Protein AF-A0A815VHM4-F1 (afdb_monomer_lite)

pLDDT: mean 71.65, std 17.07, range [45.91, 95.69]

Organism: NCBI:txid392033

Foldseek 3Di:
DVVQVVVQDPDPDDGDRDVVVVVVVVVVVVVVVVVVVVVVVVPPPVVPPPPPPDPPPDDDDDVVVVVVVVVVPPPPDDDPDD

Secondary structure (DSSP, 8-state):
-HHHHHHS-SSSSPPP--HHHHHHHHHHHHHHHHHHHHHHHHTTSTT-TTT-TTT-SSS---HHHHHHHHHH-GGG------

Radius of gyration: 22.37 Å; chains: 1; bounding box: 37×49×60 Å

Sequence (82 aa):
MRLVLANAGDSTEDANFDEEMAIAHLLHLYMFIEFVKEIVNVNPIYISDEINSKNFEKNSTTPVSSIINWVKDESHVSPIKR

Structure (mmCIF, N/CA/C/O backbone):
data_AF-A0A815VHM4-F1
#
_entry.id   AF-A0A815VHM4-F1
#
loop_
_atom_site.group_PDB
_atom_site.id
_atom_site.type_symbol
_atom_site.label_atom_id
_atom_site.label_alt_id
_atom_site.label_comp_id
_atom_site.label_asym_id
_atom_site.label_entity_id
_atom_site.label_seq_id
_atom_site.pdbx_PDB_ins_code
_atom_site.Cartn_x
_atom_site.Cartn_y
_atom_site.Cartn_z
_atom_site.occupancy
_atom_site.B_iso_or_equiv
_atom_site.auth_seq_id
_atom_site.auth_comp_id
_atom_site.auth_asym_id
_atom_site.auth_atom_id
_atom_site.pdbx_PDB_model_num
ATOM 1 N N . MET A 1 1 ? 6.476 -6.957 -7.588 1.00 70.25 1 MET A N 1
ATOM 2 C CA . MET A 1 1 ? 6.721 -6.965 -9.051 1.00 70.25 1 MET A CA 1
ATOM 3 C C . MET A 1 1 ? 5.594 -6.331 -9.865 1.00 70.25 1 MET A C 1
ATOM 5 O O . MET A 1 1 ? 5.897 -5.438 -10.640 1.00 70.25 1 MET A O 1
ATOM 9 N N . ARG A 1 2 ? 4.310 -6.688 -9.682 1.00 83.38 2 ARG A N 1
ATOM 10 C CA . ARG A 1 2 ? 3.205 -6.093 -10.478 1.00 83.38 2 ARG A CA 1
ATOM 11 C C . ARG A 1 2 ? 3.104 -4.562 -10.407 1.00 83.38 2 ARG A C 1
ATOM 13 O O . ARG A 1 2 ? 2.902 -3.936 -11.434 1.00 83.38 2 ARG A O 1
ATOM 20 N N . LEU A 1 3 ? 3.291 -3.971 -9.224 1.00 81.88 3 LEU A N 1
ATOM 21 C CA . LEU A 1 3 ? 3.214 -2.512 -9.040 1.00 81.88 3 LEU A CA 1
ATOM 22 C C . LEU A 1 3 ? 4.284 -1.745 -9.838 1.00 81.88 3 LEU A C 1
ATOM 24 O O . LEU A 1 3 ? 4.076 -0.614 -10.240 1.00 81.88 3 LEU A O 1
ATOM 28 N N . VAL A 1 4 ? 5.436 -2.375 -10.053 1.00 85.56 4 VAL A N 1
ATOM 29 C CA . VAL A 1 4 ? 6.596 -1.776 -10.731 1.00 85.56 4 VAL A CA 1
ATOM 30 C C . VAL A 1 4 ? 6.456 -1.915 -12.227 1.00 85.56 4 VAL A C 1
ATOM 32 O O . VAL A 1 4 ? 6.741 -0.975 -12.944 1.00 85.56 4 VAL A O 1
ATOM 35 N N . LEU A 1 5 ? 5.934 -3.055 -12.682 1.00 82.94 5 LEU A N 1
ATOM 36 C CA . LEU A 1 5 ? 5.551 -3.253 -14.076 1.00 82.94 5 LEU A CA 1
ATOM 37 C C . LEU A 1 5 ? 4.451 -2.274 -14.494 1.00 82.94 5 LEU A C 1
ATOM 39 O O . LEU A 1 5 ? 4.518 -1.722 -15.580 1.00 82.94 5 LEU A O 1
ATOM 43 N N . ALA A 1 6 ? 3.489 -1.995 -13.611 1.00 85.69 6 ALA A N 1
ATOM 44 C CA . ALA A 1 6 ? 2.500 -0.944 -13.849 1.00 85.69 6 ALA A CA 1
ATOM 45 C C . ALA A 1 6 ? 3.123 0.467 -13.886 1.00 85.69 6 ALA A C 1
ATOM 47 O O . ALA A 1 6 ? 2.576 1.354 -14.528 1.00 85.69 6 ALA A O 1
ATOM 48 N N . ASN A 1 7 ? 4.259 0.672 -13.213 1.00 82.44 7 ASN A N 1
ATOM 49 C CA . ASN A 1 7 ? 5.004 1.933 -13.213 1.00 82.44 7 ASN A CA 1
ATOM 50 C C . ASN A 1 7 ? 6.076 2.014 -14.318 1.00 82.44 7 ASN A C 1
ATOM 52 O O . ASN A 1 7 ? 6.681 3.065 -14.494 1.00 82.44 7 ASN A O 1
ATOM 56 N N . ALA A 1 8 ? 6.337 0.927 -15.050 1.00 83.25 8 ALA A N 1
ATOM 57 C CA . ALA A 1 8 ? 7.406 0.860 -16.049 1.00 83.25 8 ALA A CA 1
ATOM 58 C C . ALA A 1 8 ? 7.113 1.721 -17.294 1.00 83.25 8 ALA A C 1
ATOM 60 O O . ALA A 1 8 ? 8.025 2.034 -18.056 1.00 83.25 8 ALA A O 1
ATOM 61 N N . GLY A 1 9 ? 5.855 2.140 -17.461 1.00 80.44 9 GLY A N 1
ATOM 62 C CA . GLY A 1 9 ? 5.378 2.993 -18.543 1.00 80.44 9 GLY A CA 1
ATOM 63 C C . GLY A 1 9 ? 4.269 2.315 -19.347 1.00 80.44 9 GLY A C 1
ATOM 64 O O . GLY A 1 9 ? 4.241 1.096 -19.474 1.00 80.44 9 GLY A O 1
ATOM 65 N N . ASP A 1 10 ? 3.355 3.124 -19.881 1.00 85.38 10 ASP A N 1
ATOM 66 C CA . ASP A 1 10 ? 2.285 2.709 -20.813 1.00 85.38 10 ASP A CA 1
ATOM 67 C C . ASP A 1 10 ? 2.576 3.203 -22.248 1.00 85.38 10 ASP A C 1
ATOM 69 O O . ASP A 1 10 ? 1.689 3.399 -23.074 1.00 85.38 10 ASP A O 1
ATOM 73 N N . SER A 1 11 ? 3.847 3.502 -22.529 1.00 85.19 11 SER A N 1
ATOM 74 C CA . SER A 1 11 ? 4.310 3.972 -23.837 1.00 85.19 11 SER A CA 1
ATOM 75 C C . SER A 1 11 ? 4.439 2.803 -24.82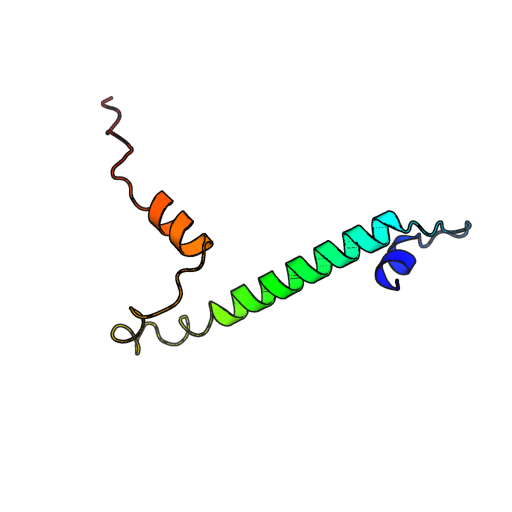0 1.00 85.19 11 SER A C 1
ATOM 77 O O . SER A 1 11 ? 4.484 1.638 -24.432 1.00 85.19 11 SER A O 1
ATOM 79 N N . THR A 1 12 ? 4.523 3.110 -26.116 1.00 85.19 12 THR A N 1
ATOM 80 C CA . THR A 1 12 ? 4.780 2.109 -27.167 1.00 85.19 12 THR A CA 1
ATOM 81 C C . THR A 1 12 ? 6.251 1.683 -27.254 1.00 85.19 12 THR A C 1
ATOM 83 O O . THR A 1 12 ? 6.586 0.843 -28.085 1.00 85.19 12 THR A O 1
ATOM 86 N N . GLU A 1 13 ? 7.134 2.304 -26.469 1.00 88.12 13 GLU A N 1
ATOM 87 C CA . GLU A 1 13 ? 8.561 1.975 -26.372 1.00 88.12 13 GLU A CA 1
ATOM 88 C C . GLU A 1 13 ? 8.848 0.917 -25.292 1.00 88.12 13 GLU A C 1
ATOM 90 O O . GLU A 1 13 ? 8.005 0.649 -24.434 1.00 88.12 13 GLU A O 1
ATOM 95 N N . ASP A 1 14 ? 10.037 0.309 -25.333 1.00 87.00 14 ASP A N 1
ATOM 96 C CA . ASP A 1 14 ? 10.423 -0.727 -24.372 1.00 87.00 14 ASP A CA 1
ATOM 97 C C . ASP A 1 14 ? 10.486 -0.158 -22.949 1.00 87.00 14 ASP A C 1
ATOM 99 O O . ASP A 1 14 ? 11.256 0.755 -22.641 1.00 87.00 14 ASP A O 1
ATOM 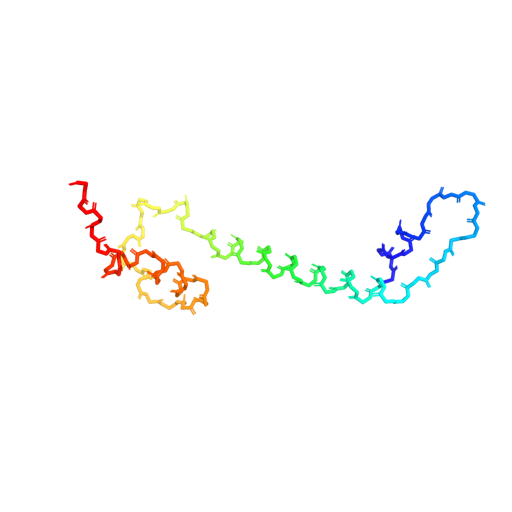103 N N . ALA A 1 15 ? 9.675 -0.732 -22.064 1.00 86.38 15 ALA A N 1
ATOM 104 C CA . ALA A 1 15 ? 9.599 -0.320 -20.675 1.00 86.38 15 ALA A CA 1
ATOM 105 C C . ALA A 1 15 ? 10.803 -0.852 -19.881 1.00 86.38 15 ALA A C 1
ATOM 107 O O . ALA A 1 15 ? 11.153 -2.033 -19.968 1.00 86.38 15 ALA A O 1
ATOM 108 N N . ASN A 1 16 ? 11.416 0.003 -19.060 1.00 84.44 16 ASN A N 1
ATOM 109 C CA . ASN A 1 16 ? 12.503 -0.424 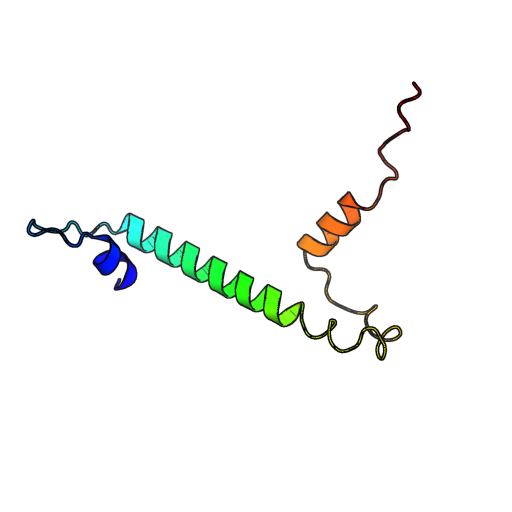-18.183 1.00 84.44 16 ASN A CA 1
ATOM 110 C C . ASN A 1 16 ? 11.953 -1.089 -16.914 1.00 84.44 16 ASN A C 1
ATOM 112 O O . ASN A 1 16 ? 11.007 -0.594 -16.298 1.00 84.44 16 ASN A O 1
ATOM 116 N N . PHE A 1 17 ? 12.590 -2.174 -16.475 1.00 84.94 17 PHE A N 1
ATOM 117 C CA . PHE A 1 17 ? 12.317 -2.760 -15.168 1.00 84.94 17 PHE A CA 1
ATOM 118 C C . PHE A 1 17 ? 13.390 -2.322 -14.174 1.00 84.94 17 PHE A C 1
ATOM 120 O O . PHE A 1 17 ? 14.520 -2.799 -14.212 1.00 84.94 17 PHE A O 1
ATOM 127 N N . ASP A 1 18 ? 13.011 -1.410 -13.282 1.00 87.50 18 ASP A N 1
ATOM 128 C CA . ASP A 1 18 ? 13.880 -0.922 -12.216 1.00 87.50 18 ASP A CA 1
ATOM 129 C C . ASP A 1 18 ? 13.608 -1.679 -10.905 1.00 87.50 18 ASP A C 1
ATOM 131 O O . ASP A 1 18 ? 12.545 -1.559 -10.282 1.00 87.50 18 ASP A O 1
ATOM 135 N N . GLU A 1 19 ? 14.582 -2.493 -10.496 1.00 87.75 19 GLU A N 1
A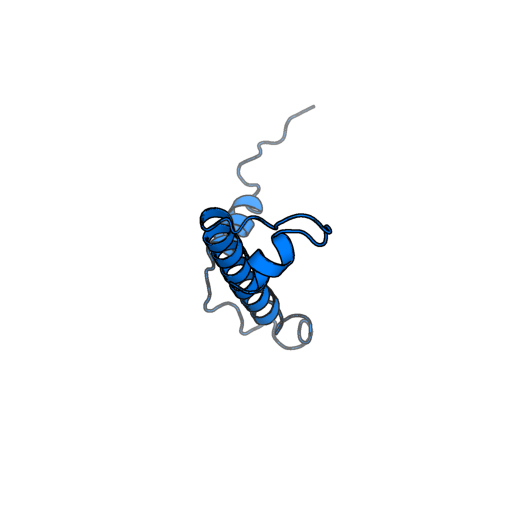TOM 136 C CA . GLU A 1 19 ? 14.527 -3.294 -9.274 1.00 87.75 19 GLU A CA 1
ATOM 137 C C . GLU A 1 19 ? 14.566 -2.441 -8.000 1.00 87.75 19 GLU A C 1
ATOM 139 O O . GLU A 1 19 ? 13.918 -2.793 -7.010 1.00 87.75 19 GLU A O 1
ATOM 144 N N . GLU A 1 20 ? 15.248 -1.293 -8.011 1.00 91.19 20 GLU A N 1
ATOM 145 C CA . GLU A 1 20 ? 15.316 -0.413 -6.840 1.00 91.19 20 GLU A CA 1
ATOM 146 C C . GLU A 1 20 ? 13.946 0.215 -6.562 1.00 91.19 20 GLU A C 1
ATOM 148 O O . GLU A 1 20 ? 13.471 0.233 -5.419 1.00 91.19 20 GLU A O 1
ATOM 153 N N . MET A 1 21 ? 13.238 0.606 -7.625 1.00 89.12 21 MET A N 1
ATOM 154 C CA . MET A 1 21 ? 11.853 1.079 -7.535 1.00 89.12 21 MET A CA 1
ATOM 155 C C . MET A 1 21 ? 10.905 -0.008 -7.022 1.00 89.12 21 MET A C 1
ATOM 157 O O . MET A 1 21 ? 9.923 0.285 -6.333 1.00 89.12 21 MET A O 1
ATOM 161 N N . ALA A 1 22 ? 11.208 -1.283 -7.280 1.00 90.31 22 ALA A N 1
ATOM 162 C CA . ALA A 1 22 ? 10.450 -2.392 -6.715 1.00 90.31 22 ALA A CA 1
ATOM 163 C C . ALA A 1 22 ? 10.562 -2.509 -5.204 1.00 90.31 22 ALA A C 1
ATOM 165 O O . ALA A 1 22 ? 9.551 -2.756 -4.536 1.00 90.31 22 ALA A O 1
ATOM 166 N N . ILE A 1 23 ? 11.760 -2.307 -4.672 1.00 91.50 23 ILE A N 1
ATOM 167 C CA . ILE A 1 23 ? 12.013 -2.347 -3.235 1.00 91.50 23 ILE A CA 1
ATOM 168 C C . ILE A 1 23 ? 11.371 -1.129 -2.558 1.00 91.50 23 ILE A C 1
ATOM 170 O O . ILE A 1 23 ? 10.700 -1.283 -1.535 1.00 91.50 23 ILE A O 1
ATOM 174 N N . ALA A 1 24 ? 11.476 0.059 -3.161 1.00 93.31 24 ALA A N 1
ATOM 175 C CA . ALA A 1 24 ? 10.840 1.273 -2.649 1.00 93.31 24 ALA A CA 1
ATOM 176 C C . ALA A 1 24 ? 9.307 1.143 -2.574 1.00 93.31 24 ALA A C 1
ATOM 178 O O . ALA A 1 24 ? 8.693 1.427 -1.544 1.00 93.31 24 ALA A O 1
ATOM 179 N N . HIS A 1 25 ? 8.675 0.628 -3.633 1.00 91.31 25 HIS A N 1
ATOM 180 C CA . HIS A 1 25 ? 7.231 0.388 -3.650 1.00 91.31 25 HIS A CA 1
ATOM 181 C C . HIS A 1 25 ? 6.778 -0.671 -2.636 1.00 91.31 25 HIS A C 1
ATOM 183 O O . HIS A 1 25 ? 5.679 -0.561 -2.089 1.00 91.31 25 HIS A O 1
ATOM 189 N N . LEU A 1 26 ? 7.609 -1.677 -2.346 1.00 92.75 26 LEU A N 1
ATOM 190 C CA . LEU A 1 26 ? 7.326 -2.643 -1.284 1.00 92.75 26 LEU A CA 1
ATOM 191 C C . LEU A 1 26 ? 7.335 -1.973 0.097 1.00 92.75 26 LEU A C 1
ATOM 193 O O . LEU A 1 26 ? 6.428 -2.215 0.895 1.00 92.75 26 LEU A O 1
ATOM 197 N N . LEU A 1 27 ? 8.314 -1.104 0.361 1.00 94.75 27 LEU A N 1
ATOM 198 C CA . LEU A 1 27 ? 8.396 -0.353 1.614 1.00 94.75 27 LEU A CA 1
ATOM 199 C C . LEU A 1 27 ? 7.191 0.583 1.793 1.00 94.75 27 LEU A C 1
ATOM 201 O O . LEU A 1 27 ? 6.604 0.628 2.875 1.00 94.75 27 LEU A O 1
ATOM 205 N N . HIS A 1 28 ? 6.770 1.272 0.729 1.00 92.38 28 HIS A N 1
ATOM 206 C CA . HIS A 1 28 ? 5.574 2.119 0.754 1.00 92.38 28 HIS A CA 1
ATOM 207 C C . HIS A 1 28 ? 4.293 1.319 1.017 1.00 92.38 28 HIS A C 1
ATOM 209 O O . HIS A 1 28 ? 3.462 1.752 1.813 1.00 92.38 28 HIS A O 1
ATOM 215 N N . LEU A 1 29 ? 4.137 0.139 0.407 1.00 93.31 29 LEU A N 1
ATOM 216 C CA . LEU A 1 29 ? 2.974 -0.717 0.651 1.00 93.31 29 LEU A CA 1
ATOM 217 C C . LEU A 1 29 ? 2.941 -1.232 2.095 1.00 93.31 29 LEU A C 1
ATOM 219 O O . LEU A 1 29 ? 1.880 -1.252 2.714 1.00 93.31 29 LEU A O 1
ATOM 223 N N . TYR A 1 30 ? 4.097 -1.617 2.639 1.00 94.69 30 TYR A N 1
ATOM 224 C CA . TYR A 1 30 ? 4.210 -2.034 4.033 1.00 94.69 30 TYR A CA 1
ATOM 225 C C . TYR A 1 30 ? 3.805 -0.904 4.987 1.00 94.69 30 TYR A C 1
ATOM 227 O O . TYR A 1 30 ? 2.942 -1.100 5.841 1.00 94.69 30 TYR A O 1
ATOM 235 N N . MET A 1 31 ? 4.358 0.295 4.784 1.00 95.69 31 MET A N 1
ATOM 236 C CA . MET A 1 31 ? 4.015 1.474 5.580 1.00 95.69 31 MET A CA 1
ATOM 237 C C . MET A 1 31 ? 2.522 1.810 5.489 1.00 95.69 31 MET A C 1
ATOM 239 O O . MET A 1 31 ? 1.884 2.079 6.502 1.00 95.69 31 MET A O 1
ATOM 243 N N . PHE A 1 32 ? 1.943 1.749 4.288 1.00 94.88 32 PHE A N 1
ATOM 244 C CA . PHE A 1 32 ? 0.520 2.003 4.077 1.00 94.88 32 PHE A CA 1
ATOM 245 C C . PHE A 1 32 ? -0.368 0.991 4.812 1.00 94.88 32 PHE A C 1
ATOM 247 O O . PHE A 1 32 ? -1.358 1.377 5.426 1.00 94.88 32 PHE A O 1
ATOM 254 N N . ILE A 1 33 ? -0.017 -0.297 4.793 1.00 93.44 33 ILE A N 1
ATOM 255 C CA . ILE A 1 33 ? -0.775 -1.331 5.508 1.00 93.44 33 ILE A CA 1
ATOM 256 C C . ILE A 1 33 ? -0.709 -1.111 7.021 1.00 93.44 33 ILE A C 1
ATOM 258 O O . ILE A 1 33 ? -1.738 -1.213 7.688 1.00 93.44 33 ILE A O 1
ATOM 262 N N . GLU A 1 34 ? 0.467 -0.801 7.567 1.00 91.88 34 GLU A N 1
ATOM 263 C CA . GLU A 1 34 ? 0.607 -0.493 8.995 1.00 91.88 34 GLU A CA 1
ATOM 264 C C . GLU A 1 34 ? -0.181 0.764 9.378 1.00 91.88 34 GLU A C 1
ATOM 266 O O . GLU A 1 34 ? -0.906 0.751 10.371 1.00 91.88 34 GLU A O 1
ATOM 271 N N . PHE A 1 35 ? -0.164 1.796 8.533 1.00 93.31 35 PHE A N 1
ATOM 272 C CA . PHE A 1 35 ? -0.988 2.986 8.725 1.00 93.31 35 PHE A CA 1
ATOM 273 C C . PHE A 1 35 ? -2.492 2.667 8.719 1.00 93.31 35 PHE A C 1
ATOM 275 O O . PHE A 1 35 ? -3.228 3.107 9.598 1.00 93.31 35 PHE A O 1
ATOM 282 N N . VAL A 1 36 ? -2.976 1.857 7.772 1.00 91.81 36 VAL A N 1
ATOM 283 C CA . VAL A 1 36 ? -4.393 1.453 7.731 1.00 91.81 36 VAL A CA 1
ATOM 284 C C . VAL A 1 36 ? -4.775 0.654 8.980 1.00 91.81 36 VAL A C 1
ATOM 286 O O . VAL A 1 36 ? -5.843 0.888 9.547 1.00 91.81 36 VAL A O 1
ATOM 289 N N . LYS A 1 37 ? -3.909 -0.254 9.447 1.00 87.81 37 LYS A N 1
ATOM 290 C CA . LYS A 1 37 ? -4.128 -0.983 10.706 1.00 87.81 37 LYS A CA 1
ATOM 291 C C . LYS A 1 37 ? -4.207 -0.033 11.897 1.00 87.81 37 LYS A C 1
ATOM 293 O O . LYS A 1 37 ? -5.078 -0.210 12.743 1.00 87.81 37 LYS A O 1
ATOM 298 N N . GLU A 1 38 ? -3.331 0.966 11.963 1.00 83.88 38 GLU A N 1
ATOM 299 C CA . GLU A 1 38 ? -3.359 1.985 13.011 1.00 83.88 38 GLU A CA 1
ATOM 300 C C . GLU A 1 38 ? -4.686 2.752 12.993 1.00 83.88 38 GLU A C 1
ATOM 302 O O . GLU A 1 38 ? -5.369 2.788 14.009 1.00 83.88 38 GLU A O 1
ATOM 307 N N . ILE A 1 39 ? -5.130 3.258 11.839 1.00 85.81 39 ILE A N 1
ATOM 308 C CA . ILE A 1 39 ? -6.400 3.997 11.717 1.00 85.81 39 ILE A CA 1
ATOM 309 C C . ILE A 1 39 ? -7.622 3.148 12.101 1.00 85.81 39 ILE A C 1
ATOM 311 O O . ILE A 1 39 ? -8.551 3.654 12.739 1.00 85.81 39 ILE A O 1
ATOM 315 N N . VAL A 1 40 ? -7.635 1.863 11.737 1.00 82.06 40 VAL A N 1
ATOM 316 C CA . VAL A 1 40 ? -8.715 0.935 12.111 1.00 82.06 40 VAL A CA 1
ATOM 317 C C . VAL A 1 40 ? -8.695 0.647 13.615 1.00 82.06 40 VAL A C 1
ATOM 319 O O . VAL A 1 40 ? -9.744 0.667 14.254 1.00 82.06 40 VAL A O 1
ATOM 322 N N . ASN A 1 41 ? -7.517 0.452 14.211 1.00 78.25 41 ASN A N 1
ATOM 323 C CA . ASN A 1 41 ? -7.374 0.203 15.650 1.00 78.25 41 ASN A CA 1
ATOM 324 C C . ASN A 1 41 ? -7.573 1.461 16.510 1.00 78.25 41 ASN A C 1
ATOM 326 O O . ASN A 1 41 ? -7.931 1.349 17.680 1.00 78.25 41 ASN A O 1
ATOM 330 N N . VAL A 1 42 ? -7.392 2.653 15.939 1.00 69.94 42 VAL A N 1
ATOM 331 C CA . VAL A 1 42 ? -7.767 3.939 16.548 1.00 69.94 42 VAL A CA 1
ATOM 332 C C . VAL A 1 42 ? -9.301 4.120 16.555 1.00 69.94 42 VAL A C 1
ATOM 334 O O . VAL A 1 42 ? -9.827 4.895 17.352 1.00 69.94 42 VAL A O 1
ATOM 337 N N . ASN A 1 43 ? -10.047 3.348 15.750 1.00 55.56 43 ASN A N 1
ATOM 338 C CA . ASN A 1 43 ? -11.510 3.398 15.623 1.00 55.56 43 ASN A CA 1
ATOM 339 C C . ASN A 1 43 ? -12.279 2.204 16.249 1.00 55.56 43 ASN A C 1
ATOM 341 O O . ASN A 1 43 ? -13.060 1.538 15.570 1.00 55.56 43 ASN A O 1
ATOM 345 N N . PRO A 1 44 ? -12.194 1.991 17.572 1.00 54.97 44 PRO A N 1
ATOM 346 C CA . PRO A 1 44 ? -13.364 1.528 18.328 1.00 54.97 44 PRO A CA 1
ATOM 347 C C . PRO A 1 44 ? -14.019 2.649 19.159 1.00 54.97 44 PRO A C 1
ATOM 349 O O . PRO A 1 44 ? -15.101 2.454 19.708 1.00 54.97 44 PRO A O 1
ATOM 352 N N . ILE A 1 45 ? -13.390 3.827 19.257 1.00 53.28 45 ILE A N 1
ATOM 353 C CA . ILE A 1 45 ? -13.754 4.856 20.249 1.00 53.28 45 ILE A CA 1
ATOM 354 C C . ILE A 1 45 ? -14.813 5.842 19.732 1.00 53.28 45 ILE A C 1
ATOM 356 O O . ILE A 1 45 ? -15.729 6.182 20.475 1.00 53.28 45 ILE A O 1
ATOM 360 N N . TYR A 1 46 ? -14.818 6.193 18.444 1.00 50.78 46 TYR A N 1
ATOM 361 C CA . TYR A 1 46 ? -15.751 7.205 17.919 1.00 50.78 46 TYR A CA 1
ATOM 362 C C . TYR A 1 46 ? -17.226 6.761 17.827 1.00 50.78 46 TYR A C 1
ATOM 364 O O . TYR A 1 46 ? -18.081 7.563 17.464 1.00 50.78 46 TYR A O 1
ATOM 372 N N . ILE A 1 47 ? -17.550 5.510 18.178 1.00 51.66 47 ILE A N 1
ATOM 373 C CA . ILE A 1 47 ? -18.942 5.032 18.304 1.00 51.66 47 ILE A CA 1
ATOM 374 C C . ILE A 1 47 ? -19.413 5.040 19.775 1.00 51.66 47 ILE A C 1
ATOM 376 O O . ILE A 1 47 ? -20.596 4.849 20.039 1.00 51.66 47 ILE A O 1
ATOM 380 N N . SER A 1 48 ? -18.538 5.291 20.761 1.00 46.81 48 SER A N 1
ATOM 381 C CA . SER A 1 48 ? -18.897 5.117 22.180 1.00 46.81 48 SER A CA 1
ATOM 382 C C . SER A 1 48 ? -18.388 6.186 23.150 1.00 46.81 48 SER A C 1
ATOM 384 O O . SER A 1 48 ? -18.314 5.914 24.351 1.00 46.81 48 SER A O 1
ATOM 386 N N . ASP A 1 49 ? -18.137 7.412 22.688 1.00 48.62 49 ASP A N 1
ATOM 387 C CA . ASP A 1 49 ? -17.861 8.542 23.594 1.00 48.62 49 ASP A CA 1
ATOM 388 C C . ASP A 1 49 ? -19.055 8.914 24.503 1.00 48.62 49 ASP A C 1
ATOM 390 O O . ASP A 1 49 ? -18.896 9.707 25.427 1.00 48.62 49 ASP A O 1
ATOM 394 N N . GLU A 1 50 ? -20.221 8.270 24.354 1.00 52.91 50 GLU A N 1
ATOM 395 C CA . GLU A 1 50 ? -21.279 8.286 25.379 1.00 52.91 50 GLU A CA 1
ATOM 396 C C . GLU A 1 50 ? -21.287 7.071 26.333 1.00 52.91 50 GLU A C 1
ATOM 398 O O . GLU A 1 50 ? -21.980 7.119 27.346 1.00 52.91 50 GLU A O 1
ATOM 403 N N . ILE A 1 51 ? -20.526 5.989 26.090 1.00 51.47 51 ILE A N 1
ATOM 404 C CA . ILE A 1 51 ? -20.678 4.727 26.852 1.00 51.47 51 ILE A CA 1
ATOM 405 C C . ILE A 1 51 ? -19.406 4.251 27.591 1.00 51.47 51 ILE A C 1
ATOM 407 O O . ILE A 1 51 ? -19.544 3.600 28.626 1.00 51.47 51 ILE A O 1
ATOM 411 N N . ASN A 1 52 ? -18.175 4.593 27.180 1.00 49.22 52 ASN A N 1
ATOM 412 C CA . ASN A 1 52 ? -16.967 3.922 27.719 1.00 49.22 52 ASN A CA 1
ATOM 413 C C . ASN A 1 52 ? -15.921 4.796 28.444 1.00 49.22 52 ASN A C 1
ATOM 415 O O . ASN A 1 52 ? -14.796 4.339 28.664 1.00 49.22 52 ASN A O 1
ATOM 419 N N . SER A 1 53 ? -16.280 5.990 28.928 1.00 49.53 53 SER A N 1
ATOM 420 C CA . SER A 1 53 ? -15.378 6.924 29.645 1.00 49.53 53 SER A CA 1
ATOM 421 C C . SER A 1 53 ? -14.768 6.420 30.971 1.00 49.53 53 SER A C 1
ATOM 423 O O . SER A 1 53 ? -14.137 7.190 31.689 1.00 49.53 53 SER A O 1
ATOM 425 N N . LYS A 1 54 ? -14.919 5.138 31.326 1.00 45.91 54 LYS A N 1
ATOM 426 C CA . LYS A 1 54 ? -14.407 4.567 32.586 1.00 45.91 54 LYS A CA 1
ATOM 427 C C . LYS A 1 54 ? -13.394 3.429 32.434 1.00 45.91 54 LYS A C 1
ATOM 429 O O . LYS A 1 54 ? -12.830 3.027 33.443 1.00 45.91 54 LYS A O 1
ATOM 434 N N . ASN A 1 55 ? -13.132 2.918 31.224 1.00 48.19 55 ASN A N 1
ATOM 435 C CA . ASN A 1 55 ? -12.355 1.673 31.068 1.00 48.19 55 ASN A CA 1
ATOM 436 C C . ASN A 1 55 ? -11.080 1.757 30.203 1.00 48.19 55 ASN A C 1
ATOM 438 O O . ASN A 1 55 ? -10.360 0.765 30.140 1.00 48.19 55 ASN A O 1
ATOM 442 N N . PHE A 1 56 ? -10.754 2.889 29.563 1.00 48.09 56 PHE A N 1
ATOM 443 C CA . PHE A 1 56 ? -9.640 2.948 28.592 1.00 48.09 56 PHE A CA 1
ATOM 444 C C . PHE A 1 56 ? -8.294 3.464 29.144 1.00 48.09 56 PHE A C 1
ATOM 446 O O . PHE A 1 56 ? -7.306 3.517 28.423 1.00 48.09 56 PHE A O 1
ATOM 453 N N . GLU A 1 57 ? -8.179 3.770 30.438 1.00 54.62 57 GLU A N 1
ATOM 454 C CA . GLU A 1 57 ? -6.898 4.203 31.035 1.00 54.62 57 GLU A CA 1
ATOM 455 C C . GLU A 1 57 ? -5.812 3.113 31.102 1.00 54.62 57 GLU A C 1
ATOM 457 O 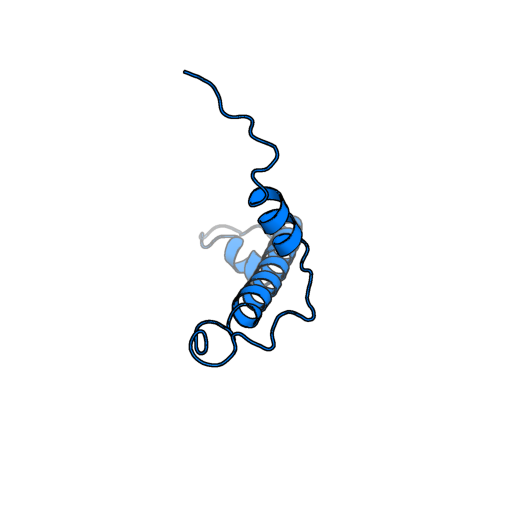O . GLU A 1 57 ? -4.726 3.333 31.638 1.00 54.62 57 GLU A O 1
ATOM 462 N N . LYS A 1 58 ? -6.062 1.918 30.565 1.00 50.72 58 LYS A N 1
ATOM 463 C CA . LYS A 1 58 ? -5.111 0.815 30.631 1.00 50.72 58 LYS A CA 1
ATOM 464 C C . LYS A 1 58 ? -4.856 0.251 29.240 1.00 50.72 58 LYS A C 1
ATOM 466 O O . LYS A 1 58 ? -5.608 -0.588 28.759 1.00 50.72 58 LYS A O 1
ATOM 471 N N . ASN A 1 59 ? -3.689 0.624 28.710 1.00 48.72 59 ASN A N 1
ATOM 472 C CA . ASN A 1 59 ? -2.820 -0.206 27.862 1.00 48.72 59 ASN A CA 1
ATOM 473 C C . ASN A 1 59 ? -2.856 0.065 26.344 1.00 48.72 59 ASN A C 1
ATOM 475 O O . ASN A 1 59 ? -3.329 -0.772 25.587 1.00 48.72 59 ASN A O 1
ATOM 479 N N . SER A 1 60 ? -2.208 1.142 25.884 1.00 50.47 60 SER A N 1
ATOM 480 C CA . SER A 1 60 ? -1.294 1.062 24.724 1.00 50.47 60 SER A CA 1
ATOM 481 C C . SER A 1 60 ? -0.554 2.386 24.524 1.00 50.47 60 SER A C 1
ATOM 483 O O . SER A 1 60 ? -1.042 3.306 23.867 1.00 50.47 60 SER A O 1
ATOM 485 N N . THR A 1 61 ? 0.645 2.490 25.089 1.00 59.06 61 THR A N 1
ATOM 486 C CA . THR A 1 61 ? 1.567 3.603 24.847 1.00 59.06 61 THR A CA 1
ATOM 487 C C . THR A 1 61 ? 2.190 3.426 23.460 1.00 59.06 61 THR A C 1
ATOM 489 O O . THR A 1 61 ? 3.265 2.849 23.314 1.00 59.06 61 THR A O 1
ATOM 492 N N . THR A 1 62 ? 1.486 3.850 22.410 1.00 61.66 62 THR A N 1
ATOM 493 C CA . THR A 1 62 ? 2.097 3.981 21.082 1.00 61.66 62 THR A CA 1
ATOM 494 C C . THR A 1 62 ? 3.104 5.137 21.118 1.00 61.66 62 THR A C 1
ATOM 496 O O . THR A 1 62 ? 2.877 6.126 21.823 1.00 61.66 62 THR A O 1
ATOM 499 N N . PRO A 1 63 ? 4.225 5.057 20.377 1.00 62.44 63 PRO A N 1
ATOM 500 C CA . PRO A 1 63 ? 5.225 6.127 20.361 1.00 62.44 63 PRO A CA 1
ATOM 501 C C . PRO A 1 63 ? 4.624 7.467 19.908 1.00 62.44 63 PRO A C 1
ATOM 503 O O . PRO A 1 63 ? 5.037 8.519 20.388 1.00 62.44 63 PRO A O 1
ATOM 506 N N . VAL A 1 64 ? 3.589 7.430 19.062 1.00 61.78 64 VAL A N 1
ATOM 507 C CA . VAL A 1 64 ? 2.839 8.607 18.608 1.00 61.78 64 VAL A CA 1
ATOM 508 C C . VAL A 1 64 ? 2.020 9.233 19.742 1.00 61.78 64 VAL A C 1
ATOM 510 O O . VAL A 1 64 ? 2.058 10.450 19.895 1.00 61.78 64 VAL A O 1
ATOM 513 N N . SER A 1 65 ? 1.359 8.444 20.598 1.00 62.59 65 SER A N 1
ATOM 514 C CA . SER A 1 65 ? 0.660 8.977 21.780 1.00 62.59 65 SER A CA 1
ATOM 515 C C . SER A 1 65 ? 1.621 9.634 22.769 1.00 62.59 65 SER A C 1
ATOM 517 O O . SER A 1 65 ? 1.295 10.679 23.324 1.00 62.59 65 SER A O 1
ATOM 519 N N . SER A 1 66 ? 2.830 9.091 22.946 1.00 66.62 66 SER A N 1
ATOM 520 C CA . SER A 1 66 ? 3.867 9.742 23.759 1.00 66.62 66 SER A CA 1
ATOM 521 C C . SER A 1 66 ? 4.307 11.085 23.172 1.00 66.62 66 SER A C 1
ATOM 523 O O . SER A 1 66 ? 4.477 12.042 23.919 1.00 66.62 66 SER A O 1
ATOM 525 N N . ILE A 1 67 ? 4.451 11.183 21.845 1.00 65.25 67 ILE A N 1
ATOM 526 C CA . ILE A 1 67 ? 4.814 12.433 21.158 1.00 65.25 67 ILE A CA 1
ATOM 527 C C . ILE A 1 67 ? 3.671 13.450 21.234 1.00 65.25 67 ILE A C 1
ATOM 529 O O . ILE A 1 67 ? 3.914 14.617 21.518 1.00 65.25 67 ILE A O 1
ATOM 533 N N . ILE A 1 68 ? 2.424 13.025 21.025 1.00 64.88 68 ILE A N 1
ATOM 534 C CA . ILE A 1 68 ? 1.244 13.897 21.112 1.00 64.88 68 ILE A CA 1
ATOM 535 C C . ILE A 1 68 ? 1.059 14.415 22.538 1.00 64.88 68 ILE A C 1
ATOM 537 O O . ILE A 1 68 ? 0.766 15.594 22.714 1.00 64.88 68 ILE A O 1
ATOM 541 N N . ASN A 1 69 ? 1.248 13.567 23.549 1.00 63.25 69 ASN A N 1
ATOM 542 C CA . ASN A 1 69 ? 1.165 13.986 24.945 1.00 63.25 69 ASN A CA 1
ATOM 543 C C . ASN A 1 69 ? 2.312 14.942 25.299 1.00 63.25 69 ASN A C 1
ATOM 545 O O . ASN A 1 69 ? 2.059 15.992 25.872 1.00 63.25 69 ASN A O 1
ATOM 549 N N . TRP A 1 70 ? 3.536 14.665 24.840 1.00 66.62 70 TRP A N 1
ATOM 550 C CA . TRP A 1 70 ? 4.679 15.564 25.018 1.00 66.62 70 TRP A CA 1
ATOM 551 C C . TRP A 1 70 ? 4.499 16.926 24.324 1.00 66.62 70 TRP A C 1
ATOM 553 O O . TRP A 1 70 ? 4.895 17.951 24.867 1.00 66.62 70 TRP A O 1
ATOM 563 N N . VAL A 1 71 ? 3.867 16.961 23.146 1.00 65.81 71 VAL A N 1
ATOM 564 C CA . VAL A 1 71 ? 3.519 18.208 22.439 1.00 65.81 71 VAL A CA 1
ATOM 565 C C . VAL A 1 71 ? 2.394 18.971 23.147 1.00 65.81 71 VAL A C 1
ATOM 567 O O . VAL A 1 71 ? 2.375 20.198 23.108 1.00 65.81 71 VAL A O 1
ATOM 570 N N . LYS A 1 72 ? 1.448 18.261 23.773 1.00 64.31 72 LYS A N 1
ATOM 571 C CA . LYS A 1 72 ? 0.321 18.855 24.509 1.00 64.31 72 LYS A CA 1
ATOM 572 C C . LYS A 1 72 ? 0.693 19.345 25.909 1.00 64.31 72 LYS A C 1
ATOM 574 O O . LYS A 1 72 ? -0.035 20.172 26.455 1.00 64.31 72 LYS A O 1
ATOM 579 N N . ASP A 1 73 ? 1.801 18.879 26.476 1.00 64.56 73 ASP A N 1
ATOM 580 C CA . ASP A 1 73 ? 2.335 19.381 27.740 1.00 64.56 73 ASP A CA 1
ATOM 581 C C . ASP A 1 73 ? 2.957 20.778 27.531 1.00 64.56 73 ASP A C 1
ATOM 583 O O . ASP A 1 73 ? 4.168 20.965 27.422 1.00 64.56 73 ASP A O 1
ATOM 587 N N . GLU A 1 74 ? 2.105 21.807 27.490 1.00 57.44 74 GLU A N 1
ATOM 588 C CA . GLU A 1 74 ? 2.463 23.229 27.347 1.00 57.44 74 GLU A CA 1
ATOM 589 C C . GLU A 1 74 ? 3.265 23.814 28.537 1.00 57.44 74 GLU A C 1
ATOM 591 O O . GLU A 1 74 ? 3.440 25.028 28.641 1.00 57.44 74 GLU A O 1
ATOM 596 N N . SER A 1 75 ? 3.840 23.002 29.430 1.00 55.75 75 SER A N 1
ATOM 597 C CA . SER A 1 75 ? 4.653 23.497 30.553 1.00 55.75 75 SER A CA 1
ATOM 598 C C . SER A 1 75 ? 6.015 24.089 30.151 1.00 55.75 75 SER A C 1
ATOM 600 O O . SER A 1 75 ? 6.756 24.548 31.021 1.00 55.75 75 SER A O 1
ATOM 602 N N . HIS A 1 76 ? 6.368 24.102 28.859 1.00 54.28 76 HIS A N 1
ATOM 603 C CA . HIS A 1 76 ? 7.658 24.609 28.366 1.00 54.28 76 HIS A CA 1
ATOM 604 C C . HIS A 1 76 ? 7.595 25.884 27.517 1.00 54.28 76 HIS A C 1
ATOM 606 O O . HIS A 1 76 ? 8.650 26.425 27.181 1.00 54.28 76 HIS A O 1
ATOM 612 N N . VAL A 1 77 ? 6.411 26.425 27.217 1.00 55.69 77 VAL A N 1
ATOM 613 C CA . VAL A 1 77 ? 6.307 27.732 26.552 1.00 55.69 77 VAL A CA 1
ATOM 614 C C . VAL A 1 77 ? 6.028 28.785 27.616 1.00 55.69 77 VAL A C 1
ATOM 616 O O . VAL A 1 77 ? 4.888 29.027 28.007 1.00 55.69 77 VAL A O 1
ATOM 619 N N . SER A 1 78 ? 7.089 29.410 28.127 1.00 53.53 78 SER A N 1
ATOM 620 C CA . SER A 1 78 ? 6.941 30.606 28.955 1.00 53.53 78 SER A CA 1
ATOM 621 C C . SER A 1 78 ? 6.154 31.671 28.172 1.00 53.53 78 SER A C 1
ATOM 623 O O . SER A 1 78 ? 6.419 31.881 26.985 1.00 53.53 78 SER A O 1
ATOM 625 N N . PRO A 1 79 ? 5.171 32.352 28.792 1.00 52.12 79 PRO A N 1
ATOM 626 C CA . PRO A 1 79 ? 4.375 33.343 28.087 1.00 52.12 79 PRO A CA 1
ATOM 627 C C . PRO A 1 79 ? 5.287 34.487 27.639 1.00 52.12 79 PRO A C 1
ATOM 629 O O . PRO A 1 79 ? 5.884 35.184 28.463 1.00 52.12 79 PRO A O 1
ATOM 632 N N . ILE A 1 80 ? 5.392 34.680 26.323 1.00 52.31 80 ILE A N 1
ATOM 633 C CA . ILE A 1 80 ? 6.021 35.857 25.724 1.00 52.31 80 ILE A CA 1
ATOM 634 C C . ILE A 1 80 ? 5.189 37.065 26.172 1.00 52.31 80 ILE A C 1
ATOM 636 O O . ILE A 1 80 ? 4.097 37.306 25.654 1.00 52.31 80 ILE A O 1
ATOM 640 N N . LYS A 1 81 ? 5.678 37.801 27.177 1.00 46.56 81 LYS A N 1
ATOM 641 C CA . LYS A 1 81 ? 5.127 39.108 27.551 1.00 46.56 81 LYS A CA 1
ATOM 642 C C . LYS A 1 81 ? 5.278 40.039 26.345 1.00 46.56 81 LYS A C 1
ATOM 644 O O . LYS A 1 81 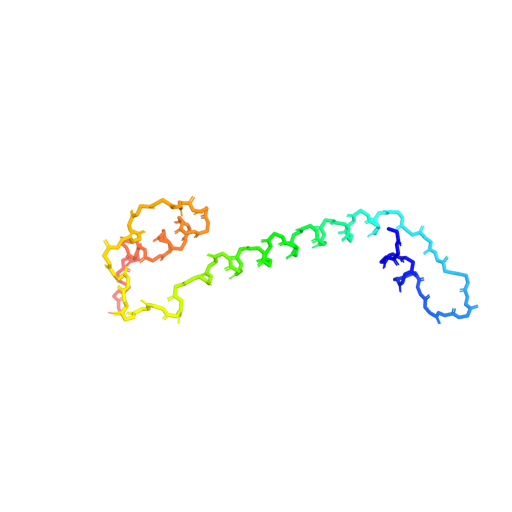? 6.403 40.295 25.919 1.00 46.56 81 LYS A O 1
ATOM 649 N N . ARG A 1 82 ? 4.148 40.492 25.797 1.00 46.03 82 ARG A N 1
ATOM 650 C CA . ARG A 1 82 ? 4.098 41.706 24.971 1.00 46.03 82 ARG A CA 1
ATOM 651 C C . ARG A 1 82 ? 4.417 42.928 25.820 1.00 46.03 82 ARG A C 1
ATOM 653 O O . ARG A 1 82 ? 4.052 42.906 27.019 1.00 46.03 82 ARG A O 1
#